Protein AF-A0A3M1D336-F1 (afdb_monomer_lite)

pLDDT: mean 94.4, std 10.47, range [47.31, 98.69]

Sequence (108 aa):
MVVGGGLNEASGDTAVVAGGSSGDAIGRWSTVSGGQLGRAEGEGSTVTGGQDNVASNAASAVHGGRRNTASGAAAVVVGGADNVASGDHSAVLGGDEVVAGADGETAP

Foldseek 3Di:
DECEEECEAQCAAVEYEDYEYNEYNQAHCEYEPYEECHYQQEHVEYEDYEENEYERYACEYEPYEYCEYEQAHVEYEPYEYNEYENAHVHYHPYDHNWYHHVPGDRDD

Structure (mmCIF, N/CA/C/O backbone):
data_AF-A0A3M1D336-F1
#
_entry.id   AF-A0A3M1D336-F1
#
loop_
_atom_site.group_PDB
_atom_site.id
_atom_site.type_symbol
_atom_site.label_atom_id
_atom_site.label_alt_id
_atom_site.label_comp_id
_atom_site.label_asym_id
_atom_site.label_entity_id
_atom_site.label_seq_id
_atom_site.pdbx_PDB_ins_code
_atom_site.Cartn_x
_atom_site.Cartn_y
_atom_site.Cartn_z
_atom_site.occupancy
_atom_site.B_iso_or_equiv
_atom_site.auth_seq_id
_atom_site.auth_comp_id
_atom_site.auth_asym_id
_atom_site.auth_atom_id
_atom_site.pdbx_PDB_model_num
ATOM 1 N N . MET A 1 1 ? 12.441 -0.785 -8.680 1.00 96.31 1 MET A N 1
ATOM 2 C CA . MET A 1 1 ? 12.195 -0.725 -10.141 1.00 96.31 1 MET A CA 1
ATOM 3 C C . MET A 1 1 ? 11.018 0.193 -10.414 1.00 96.31 1 MET A C 1
ATOM 5 O O . MET A 1 1 ? 9.985 0.022 -9.786 1.00 96.31 1 MET A O 1
ATOM 9 N N . VAL A 1 2 ? 11.149 1.120 -11.360 1.00 97.00 2 VAL A N 1
ATOM 10 C CA . VAL A 1 2 ? 10.028 1.933 -11.856 1.00 97.00 2 VAL A CA 1
ATOM 11 C C . VAL A 1 2 ? 9.750 1.524 -13.301 1.00 97.00 2 VAL A C 1
ATOM 13 O O . VAL A 1 2 ? 10.669 1.545 -14.116 1.00 97.00 2 VAL A O 1
ATOM 16 N N . VAL A 1 3 ? 8.517 1.122 -13.615 1.00 97.00 3 VAL A N 1
ATOM 17 C CA . VAL A 1 3 ? 8.140 0.643 -14.961 1.00 97.00 3 VAL A CA 1
ATOM 18 C C . VAL A 1 3 ? 7.789 1.805 -15.899 1.00 97.00 3 VAL A C 1
ATOM 20 O O . VAL A 1 3 ? 8.092 1.748 -17.088 1.00 97.00 3 VAL A O 1
ATOM 23 N N . GLY A 1 4 ? 7.190 2.882 -15.383 1.00 93.94 4 GLY A N 1
ATOM 24 C CA . GLY A 1 4 ? 6.838 4.068 -16.166 1.00 93.94 4 GLY A CA 1
ATOM 25 C C . GLY A 1 4 ? 6.236 5.187 -15.315 1.00 93.94 4 GLY A C 1
ATOM 26 O O . GLY A 1 4 ? 6.203 5.088 -14.089 1.00 93.94 4 GLY A O 1
ATOM 27 N N . GLY A 1 5 ? 5.746 6.246 -15.966 1.00 96.06 5 GLY A N 1
ATOM 28 C CA . GLY A 1 5 ? 5.125 7.396 -15.298 1.00 96.06 5 GLY A CA 1
ATOM 29 C C . GLY A 1 5 ? 6.086 8.555 -15.017 1.00 96.06 5 GLY A C 1
ATOM 30 O O . GLY A 1 5 ? 7.131 8.670 -15.656 1.00 96.06 5 GLY A O 1
ATOM 31 N N . GLY A 1 6 ? 5.706 9.443 -14.095 1.00 95.56 6 GLY A N 1
ATOM 32 C CA . GLY A 1 6 ? 6.468 10.650 -13.763 1.00 95.56 6 GLY A CA 1
ATOM 33 C C . GLY A 1 6 ? 6.746 10.771 -12.269 1.00 95.56 6 GLY A C 1
ATOM 34 O O . GLY A 1 6 ? 5.857 10.543 -11.461 1.00 95.56 6 GLY A O 1
ATOM 35 N N . LEU A 1 7 ? 7.967 11.175 -11.904 1.00 96.56 7 LEU A N 1
ATOM 36 C CA . LEU A 1 7 ? 8.357 11.462 -10.513 1.00 96.56 7 LEU A CA 1
ATOM 37 C C . LEU A 1 7 ? 8.193 10.281 -9.537 1.00 96.56 7 LEU A C 1
ATOM 39 O O . LEU A 1 7 ? 7.960 10.506 -8.362 1.00 96.56 7 LEU A O 1
ATOM 43 N N . ASN A 1 8 ? 8.295 9.041 -10.010 1.00 97.50 8 ASN A N 1
ATOM 44 C CA . ASN A 1 8 ? 8.171 7.855 -9.163 1.00 97.50 8 ASN A CA 1
ATOM 45 C C . ASN A 1 8 ? 9.524 7.462 -8.551 1.00 97.50 8 ASN A C 1
ATOM 47 O O . ASN A 1 8 ? 10.545 7.502 -9.246 1.00 97.50 8 ASN A O 1
ATOM 51 N N . GLU A 1 9 ? 9.517 6.999 -7.304 1.00 97.88 9 GLU A N 1
ATOM 52 C CA . GLU A 1 9 ? 10.693 6.498 -6.595 1.00 97.88 9 GLU A CA 1
ATOM 53 C C . GLU A 1 9 ? 10.476 5.051 -6.132 1.00 97.88 9 GLU A C 1
ATOM 55 O O . GLU A 1 9 ? 9.471 4.705 -5.525 1.00 97.88 9 GLU A O 1
ATOM 60 N N . ALA A 1 10 ? 11.437 4.173 -6.413 1.00 97.69 10 ALA A N 1
ATOM 61 C CA . ALA A 1 10 ? 11.444 2.803 -5.906 1.00 97.69 10 ALA A CA 1
ATOM 62 C C . ALA A 1 10 ? 12.794 2.540 -5.235 1.00 97.69 10 ALA A C 1
ATOM 64 O O . ALA A 1 10 ? 13.727 2.081 -5.903 1.00 97.69 10 ALA A O 1
ATOM 65 N N . SER A 1 11 ? 12.904 2.890 -3.954 1.00 97.25 11 SER A N 1
ATOM 66 C CA . SER A 1 11 ? 14.153 2.871 -3.183 1.00 97.25 11 SER A CA 1
ATOM 67 C C . SER A 1 11 ? 14.316 1.631 -2.302 1.00 97.25 11 SER A C 1
ATOM 69 O O . SER A 1 11 ? 15.444 1.278 -1.954 1.00 97.25 11 SER A O 1
ATOM 71 N N . GLY A 1 12 ? 13.224 0.929 -1.989 1.00 96.44 12 GLY A N 1
ATOM 72 C CA . GLY A 1 12 ? 13.277 -0.324 -1.243 1.00 96.44 12 GLY A CA 1
ATOM 73 C C . GLY A 1 12 ? 13.924 -1.466 -2.027 1.00 96.44 12 GLY A C 1
ATOM 74 O O . GLY A 1 12 ? 13.836 -1.542 -3.256 1.00 96.44 12 GLY A O 1
ATOM 75 N N . ASP A 1 13 ? 14.550 -2.404 -1.312 1.00 97.44 13 ASP A N 1
ATOM 76 C CA . ASP A 1 13 ? 15.105 -3.607 -1.935 1.00 97.44 13 ASP A CA 1
ATOM 77 C C . ASP A 1 13 ? 13.987 -4.402 -2.622 1.00 97.44 13 ASP A C 1
ATOM 79 O O . ASP A 1 13 ? 12.970 -4.731 -2.007 1.00 97.44 13 ASP A O 1
ATOM 83 N N . THR A 1 14 ? 14.161 -4.668 -3.919 1.00 97.44 14 THR A N 1
ATOM 84 C CA . THR A 1 14 ? 13.163 -5.267 -4.829 1.00 97.44 14 THR A CA 1
ATOM 85 C C . THR A 1 14 ? 11.799 -4.555 -4.892 1.00 97.44 14 THR A C 1
ATOM 87 O O . THR A 1 14 ? 10.831 -5.130 -5.384 1.00 97.44 14 THR A O 1
ATOM 90 N N . ALA A 1 15 ? 11.713 -3.295 -4.453 1.00 97.81 15 ALA A N 1
ATOM 91 C CA . ALA A 1 15 ? 10.486 -2.508 -4.530 1.00 97.81 15 ALA A CA 1
ATOM 92 C C . ALA A 1 15 ? 10.079 -2.219 -5.984 1.00 97.81 15 ALA A C 1
ATOM 94 O O . ALA A 1 15 ? 10.936 -2.085 -6.871 1.00 97.81 15 ALA A O 1
ATOM 95 N N . VAL A 1 16 ? 8.778 -2.080 -6.246 1.00 98.31 16 VAL A N 1
ATOM 96 C CA . VAL A 1 16 ? 8.242 -1.829 -7.593 1.00 98.31 16 VAL A CA 1
ATOM 97 C C . VAL A 1 16 ? 7.259 -0.665 -7.589 1.00 98.31 16 VAL A C 1
ATOM 99 O O . VAL A 1 16 ? 6.286 -0.673 -6.846 1.00 98.31 16 VAL A O 1
ATOM 102 N N . VAL A 1 17 ? 7.462 0.290 -8.497 1.00 98.12 17 VAL A N 1
ATOM 103 C CA . VAL A 1 17 ? 6.421 1.235 -8.916 1.00 98.12 17 VAL A CA 1
ATOM 104 C C . VAL A 1 17 ? 6.044 0.925 -10.362 1.00 98.12 17 VAL A C 1
ATOM 106 O O . VAL A 1 17 ? 6.864 1.083 -11.269 1.00 98.12 17 VAL A O 1
ATOM 109 N N . ALA A 1 18 ? 4.824 0.450 -10.603 1.00 97.38 18 ALA A N 1
ATOM 110 C CA . ALA A 1 18 ? 4.409 0.028 -11.943 1.00 97.38 18 ALA A CA 1
ATOM 111 C C . ALA A 1 18 ? 3.988 1.199 -12.855 1.00 97.38 18 ALA A C 1
ATOM 113 O O . ALA A 1 18 ? 4.002 1.065 -14.077 1.00 97.38 18 ALA A O 1
ATOM 114 N N . GLY A 1 19 ? 3.657 2.368 -12.304 1.00 94.81 19 GLY A N 1
ATOM 115 C CA . GLY A 1 19 ? 3.264 3.531 -13.097 1.00 94.81 19 GLY A CA 1
ATOM 116 C C . GLY A 1 19 ? 2.703 4.669 -12.252 1.00 94.81 19 GLY A C 1
ATOM 117 O O . GLY A 1 19 ? 2.840 4.672 -11.035 1.00 94.81 19 GLY A O 1
ATOM 118 N N . GLY A 1 20 ? 2.033 5.623 -12.903 1.00 95.88 20 GLY A N 1
ATOM 119 C CA . GLY A 1 20 ? 1.392 6.757 -12.230 1.00 95.88 20 GLY A CA 1
ATOM 120 C C . GLY A 1 20 ? 2.292 7.986 -12.091 1.00 95.88 20 GLY A C 1
ATOM 121 O O . GL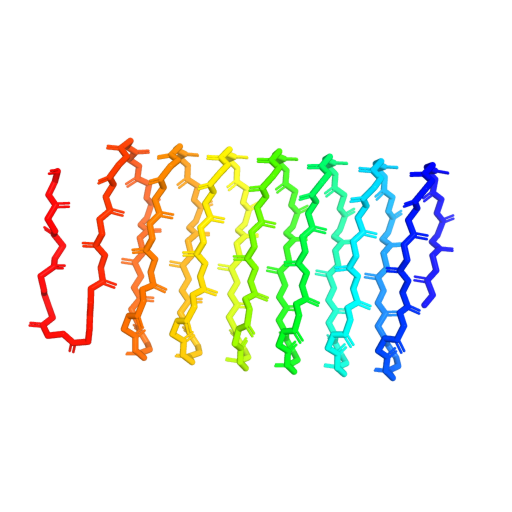Y A 1 20 ? 3.246 8.157 -12.856 1.00 95.88 20 GLY A O 1
ATOM 122 N N . SER A 1 21 ? 1.952 8.860 -11.145 1.00 97.31 21 SER A N 1
ATOM 123 C CA . SER A 1 21 ? 2.704 10.083 -10.856 1.00 97.31 21 SER A CA 1
ATOM 124 C C . SER A 1 21 ? 3.037 10.190 -9.373 1.00 97.31 21 SER A C 1
ATOM 126 O O . SER A 1 21 ? 2.131 10.168 -8.542 1.00 97.31 21 SER A O 1
ATOM 128 N N . SER A 1 22 ? 4.306 10.419 -9.046 1.00 97.06 22 SER A N 1
ATOM 129 C CA . SER A 1 22 ? 4.756 10.637 -7.664 1.00 97.06 22 SER A CA 1
ATOM 130 C C . SER A 1 22 ? 4.441 9.469 -6.722 1.00 97.06 22 SER A C 1
ATOM 132 O O . SER A 1 22 ? 3.953 9.686 -5.622 1.00 97.06 22 SER A O 1
ATOM 134 N N . GLY A 1 23 ? 4.621 8.231 -7.182 1.00 97.25 23 GLY A N 1
ATOM 135 C CA . GLY A 1 23 ? 4.508 7.033 -6.352 1.00 97.25 23 GLY A CA 1
ATOM 136 C C . GLY A 1 23 ? 5.848 6.632 -5.737 1.00 97.25 23 GLY A C 1
ATOM 137 O O . GLY A 1 23 ? 6.826 6.502 -6.475 1.00 97.25 23 GLY A O 1
ATOM 138 N N . ASP A 1 24 ? 5.860 6.362 -4.431 1.00 97.94 24 ASP A N 1
ATOM 139 C CA . ASP A 1 24 ? 7.058 6.018 -3.663 1.00 97.94 24 ASP A CA 1
ATOM 140 C C . ASP A 1 24 ? 6.937 4.606 -3.068 1.00 97.94 24 ASP A C 1
ATOM 142 O O . ASP A 1 24 ? 6.140 4.353 -2.165 1.00 97.94 24 ASP A O 1
ATOM 146 N N . ALA A 1 25 ? 7.739 3.668 -3.565 1.00 98.06 25 ALA A N 1
ATOM 147 C CA . ALA A 1 25 ? 7.888 2.323 -3.011 1.00 98.06 25 ALA A CA 1
ATOM 148 C C . ALA A 1 25 ? 9.220 2.238 -2.242 1.00 98.06 25 ALA A C 1
ATOM 150 O O . ALA A 1 25 ? 10.288 2.021 -2.826 1.00 98.06 25 ALA A O 1
ATOM 151 N N . ILE A 1 26 ? 9.161 2.468 -0.930 1.00 97.81 26 ILE A N 1
ATOM 152 C CA . ILE A 1 26 ? 10.330 2.681 -0.058 1.00 97.81 26 ILE A CA 1
ATOM 153 C C . ILE A 1 26 ? 10.655 1.426 0.764 1.00 97.81 26 ILE A C 1
ATOM 155 O O . ILE A 1 26 ? 11.823 1.121 1.005 1.00 97.81 26 ILE A O 1
ATOM 159 N N . GLY A 1 27 ? 9.643 0.659 1.173 1.00 97.44 27 GLY A N 1
ATOM 160 C CA . GLY A 1 27 ? 9.852 -0.567 1.945 1.00 97.44 27 GLY A CA 1
ATOM 161 C C . GLY A 1 27 ? 10.476 -1.695 1.116 1.00 97.44 27 GLY A C 1
ATOM 162 O O . GLY A 1 27 ? 10.291 -1.767 -0.103 1.00 97.44 27 GLY A O 1
ATOM 163 N N . ARG A 1 28 ? 11.188 -2.632 1.755 1.00 98.12 28 ARG A N 1
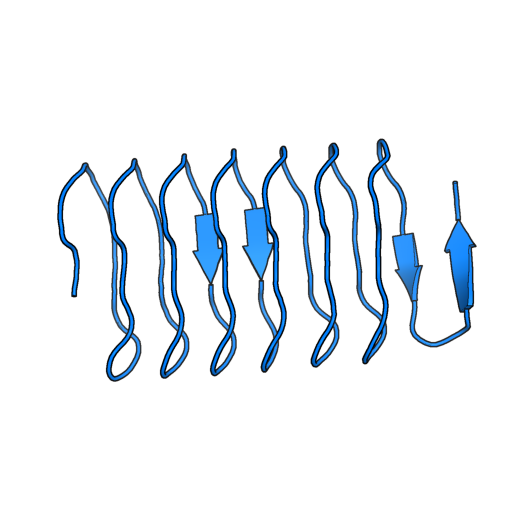ATOM 164 C CA . ARG A 1 28 ? 11.618 -3.875 1.084 1.00 98.12 28 ARG A CA 1
ATOM 165 C C . ARG A 1 28 ? 10.387 -4.633 0.577 1.00 98.12 28 ARG A C 1
ATOM 167 O O . ARG A 1 28 ? 9.404 -4.724 1.302 1.00 98.12 28 ARG A O 1
ATOM 174 N N . TRP A 1 29 ? 10.431 -5.165 -0.644 1.00 98.06 29 TRP A N 1
ATOM 175 C CA . TRP A 1 29 ? 9.298 -5.845 -1.301 1.00 98.06 29 TRP A CA 1
ATOM 176 C C . TRP A 1 29 ? 8.032 -4.983 -1.447 1.00 98.06 29 TRP A C 1
ATOM 178 O O . TRP A 1 29 ? 6.955 -5.518 -1.707 1.00 98.06 29 TRP A O 1
ATOM 188 N N . SER A 1 30 ? 8.130 -3.662 -1.269 1.00 98.25 30 SER A N 1
ATOM 189 C CA . SER A 1 30 ? 6.969 -2.779 -1.377 1.00 98.25 30 SER A CA 1
ATOM 190 C C . SER A 1 30 ? 6.528 -2.601 -2.828 1.00 98.25 30 SER A C 1
ATOM 192 O O . SER A 1 30 ? 7.332 -2.678 -3.764 1.00 98.25 30 SER A O 1
ATOM 194 N N . THR A 1 31 ? 5.234 -2.363 -3.027 1.00 98.50 31 THR A N 1
ATOM 195 C CA . THR A 1 31 ? 4.663 -2.176 -4.364 1.00 98.50 31 THR A CA 1
ATOM 196 C C . THR A 1 31 ? 3.730 -0.975 -4.412 1.00 98.50 31 THR A C 1
ATOM 198 O O . THR A 1 31 ? 2.765 -0.902 -3.656 1.00 98.50 31 THR A O 1
ATOM 201 N N . VAL A 1 32 ? 3.954 -0.077 -5.370 1.00 98.31 32 VAL A N 1
ATOM 202 C CA . VAL A 1 32 ? 2.976 0.929 -5.797 1.00 98.31 32 VAL A CA 1
ATOM 203 C C . VAL A 1 32 ? 2.548 0.604 -7.226 1.00 98.31 32 VAL A C 1
ATOM 205 O O . VAL A 1 32 ? 3.324 0.739 -8.170 1.00 98.31 32 VAL A O 1
ATOM 208 N N . SER A 1 33 ? 1.315 0.143 -7.424 1.00 97.06 33 SER A N 1
ATOM 209 C CA . SER A 1 33 ? 0.878 -0.285 -8.765 1.00 97.06 33 SER A CA 1
ATOM 210 C C . SER A 1 33 ? 0.516 0.895 -9.682 1.00 97.06 33 SER A C 1
ATOM 212 O O . SER A 1 33 ? 0.602 0.778 -10.903 1.00 97.06 33 SER A O 1
ATOM 214 N N . GLY A 1 34 ? 0.152 2.052 -9.126 1.00 92.94 34 GLY A N 1
ATOM 215 C CA . GLY A 1 34 ? -0.171 3.246 -9.903 1.00 92.94 34 GLY A CA 1
ATOM 216 C C . GLY A 1 34 ? -0.865 4.328 -9.081 1.00 92.94 34 GLY A C 1
ATOM 217 O O . GLY A 1 34 ? -0.817 4.317 -7.855 1.00 92.94 34 GLY A O 1
ATOM 218 N N . GLY A 1 35 ? -1.543 5.251 -9.767 1.00 94.69 35 GLY A N 1
ATOM 219 C CA . GLY A 1 35 ? -2.234 6.381 -9.140 1.00 94.69 35 GLY A CA 1
ATOM 220 C C . GLY A 1 35 ? -1.369 7.638 -9.034 1.00 94.69 35 GLY A C 1
ATOM 221 O O . GLY A 1 35 ? -0.427 7.824 -9.808 1.00 94.69 35 GLY A O 1
ATOM 222 N N . GLN A 1 36 ? -1.731 8.521 -8.108 1.00 97.62 36 GLN A N 1
ATOM 223 C CA . GLN A 1 36 ? -1.015 9.759 -7.821 1.00 97.62 36 GLN A CA 1
ATOM 224 C C . GLN A 1 36 ? -0.651 9.811 -6.335 1.00 97.62 36 GLN A C 1
ATOM 226 O O . GLN A 1 36 ? -1.532 9.632 -5.500 1.00 97.62 36 GLN A O 1
ATOM 231 N N . LEU A 1 37 ? 0.602 10.121 -5.991 1.00 96.75 37 LEU A N 1
ATOM 232 C CA . LEU A 1 37 ? 1.029 10.316 -4.592 1.00 96.75 37 LEU A CA 1
ATOM 233 C C . LEU A 1 37 ? 0.818 9.073 -3.698 1.00 96.75 37 LEU A C 1
ATOM 235 O O . LEU A 1 37 ? 0.443 9.191 -2.539 1.00 96.75 37 LEU A O 1
ATOM 239 N N . GLY A 1 38 ? 0.999 7.863 -4.234 1.00 97.62 38 GLY A N 1
ATOM 240 C CA . GLY A 1 38 ? 0.898 6.625 -3.449 1.00 97.62 38 GLY A CA 1
ATOM 241 C C . GLY A 1 38 ? 2.221 6.275 -2.767 1.00 97.62 38 GLY A C 1
ATOM 242 O O . GLY A 1 38 ? 3.232 6.198 -3.455 1.00 97.62 38 GLY A O 1
ATOM 243 N N . ARG A 1 39 ? 2.224 6.017 -1.455 1.00 98.50 39 ARG A N 1
ATOM 244 C CA . ARG A 1 39 ? 3.428 5.657 -0.685 1.00 98.50 39 ARG A CA 1
ATOM 245 C C . ARG A 1 39 ? 3.304 4.280 -0.038 1.00 98.50 39 ARG A C 1
ATOM 247 O O . ARG A 1 39 ? 2.430 4.064 0.797 1.00 98.50 39 ARG A O 1
ATOM 254 N N . ALA A 1 40 ? 4.191 3.361 -0.401 1.00 98.50 40 ALA A N 1
ATOM 255 C CA . ALA A 1 40 ? 4.344 2.047 0.216 1.00 98.50 40 ALA A CA 1
ATOM 256 C C . ALA A 1 40 ? 5.675 2.013 0.991 1.00 98.50 40 ALA A C 1
ATOM 258 O O . ALA A 1 40 ? 6.745 1.777 0.423 1.00 98.50 40 ALA A O 1
ATOM 259 N N . GLU A 1 41 ? 5.626 2.322 2.287 1.00 98.44 41 GLU A N 1
ATOM 260 C CA . GLU A 1 41 ? 6.815 2.584 3.116 1.00 98.44 41 GLU A CA 1
ATOM 261 C C . GLU A 1 41 ? 7.234 1.367 3.954 1.00 98.44 41 GLU A C 1
ATOM 263 O O . GLU A 1 41 ? 8.420 1.177 4.227 1.00 98.44 41 GLU A O 1
ATOM 268 N N . GLY A 1 42 ? 6.282 0.506 4.324 1.00 97.88 42 GLY A N 1
ATOM 269 C CA . GLY A 1 42 ? 6.542 -0.692 5.123 1.00 97.88 42 GLY A CA 1
ATOM 270 C C . GLY A 1 42 ? 7.087 -1.879 4.318 1.00 97.88 42 GLY A C 1
ATOM 271 O O . GLY A 1 42 ? 6.884 -1.981 3.106 1.00 97.88 42 GLY A O 1
ATOM 272 N N . GLU A 1 43 ? 7.749 -2.824 4.990 1.00 98.44 43 GLU A N 1
ATOM 273 C CA . GLU A 1 43 ? 8.203 -4.081 4.370 1.00 98.44 43 GLU A CA 1
ATOM 274 C C . GLU A 1 43 ? 7.007 -4.907 3.867 1.00 98.44 43 GLU A C 1
ATOM 276 O O . GLU A 1 43 ? 6.073 -5.183 4.617 1.00 98.44 43 GLU A O 1
ATOM 281 N N . GLY A 1 44 ? 7.004 -5.268 2.583 1.00 98.25 44 GLY A N 1
ATOM 282 C CA . GLY A 1 44 ? 5.893 -5.953 1.917 1.00 98.25 44 GLY A CA 1
ATOM 283 C C . GLY A 1 44 ? 4.612 -5.119 1.795 1.00 98.25 44 GLY A C 1
ATOM 284 O O . GLY A 1 44 ? 3.557 -5.677 1.500 1.00 98.25 44 GLY A O 1
ATOM 285 N N . SER A 1 45 ? 4.671 -3.807 2.047 1.00 98.56 45 SER A N 1
ATOM 286 C CA . SER A 1 45 ? 3.498 -2.936 1.944 1.00 98.56 45 SER A CA 1
ATOM 287 C C . SER A 1 45 ? 3.063 -2.724 0.493 1.00 98.56 45 SER A C 1
ATOM 289 O O . SER A 1 45 ? 3.871 -2.786 -0.438 1.00 98.56 45 SER A O 1
ATOM 291 N N . THR A 1 46 ? 1.770 -2.479 0.278 1.00 98.69 46 THR A N 1
ATOM 292 C CA . THR A 1 46 ? 1.216 -2.315 -1.073 1.00 98.69 46 THR A CA 1
ATOM 293 C C . THR A 1 46 ? 0.254 -1.139 -1.166 1.00 98.69 46 THR A C 1
ATOM 295 O O . THR A 1 46 ? -0.720 -1.060 -0.423 1.00 98.69 46 THR A O 1
ATOM 298 N N . VAL A 1 47 ? 0.457 -0.271 -2.155 1.00 98.56 47 VAL A N 1
ATOM 299 C CA . VAL A 1 47 ? -0.537 0.708 -2.605 1.00 98.56 47 VAL A CA 1
ATOM 300 C C . VAL A 1 47 ? -0.923 0.384 -4.043 1.00 98.56 47 VAL A C 1
ATOM 302 O O . VAL A 1 47 ? -0.118 0.486 -4.966 1.00 98.56 47 VAL A O 1
ATOM 305 N N . THR A 1 48 ? -2.164 -0.033 -4.272 1.00 97.38 48 THR A N 1
ATOM 306 C CA . THR A 1 48 ? -2.579 -0.477 -5.617 1.00 97.38 48 THR A CA 1
ATOM 307 C C . THR A 1 48 ? -2.942 0.702 -6.529 1.00 97.38 48 THR A C 1
ATOM 309 O O . THR A 1 48 ? -2.768 0.633 -7.743 1.00 97.38 48 THR A O 1
ATOM 312 N N . GLY A 1 49 ? -3.409 1.820 -5.975 1.00 93.50 49 GLY A N 1
ATOM 313 C CA . GLY A 1 49 ? -3.793 2.979 -6.774 1.00 93.50 49 GLY A CA 1
ATOM 314 C C . GLY A 1 49 ? -4.463 4.077 -5.964 1.00 93.50 49 GLY A C 1
ATOM 315 O O . GLY A 1 49 ? -4.408 4.082 -4.737 1.00 93.50 49 GLY A O 1
ATOM 316 N N . GLY A 1 50 ? -5.138 4.990 -6.665 1.00 97.19 50 GLY A N 1
ATOM 317 C CA . GLY A 1 50 ? -5.849 6.117 -6.061 1.00 97.19 50 GLY A CA 1
ATOM 318 C C . GLY A 1 50 ? -4.997 7.381 -5.944 1.00 97.19 50 GLY A C 1
ATOM 319 O O . GLY A 1 50 ? -4.051 7.563 -6.712 1.00 97.19 50 GLY A O 1
ATOM 320 N N . GLN A 1 51 ? -5.372 8.269 -5.024 1.00 98.31 51 GLN A N 1
ATOM 321 C CA . GLN A 1 51 ? -4.703 9.549 -4.801 1.00 98.31 51 GLN A CA 1
ATOM 322 C C . GLN A 1 51 ? -4.283 9.703 -3.335 1.00 98.31 51 GLN A C 1
ATOM 324 O O . GLN A 1 51 ? -5.136 9.664 -2.455 1.00 98.31 51 GLN A O 1
ATOM 329 N N . ASP A 1 52 ? -3.004 9.980 -3.089 1.00 98.25 52 ASP A N 1
ATOM 330 C CA . ASP A 1 52 ? -2.472 10.321 -1.759 1.00 98.25 52 ASP A CA 1
ATOM 331 C C . ASP A 1 52 ? -2.710 9.218 -0.711 1.00 98.25 52 ASP A C 1
ATOM 333 O O . ASP A 1 52 ? -3.190 9.471 0.384 1.00 98.25 52 ASP A O 1
ATOM 337 N N . ASN A 1 53 ? -2.446 7.962 -1.076 1.00 98.56 53 ASN A N 1
ATOM 338 C CA . ASN A 1 53 ? -2.648 6.803 -0.201 1.00 98.56 53 ASN A CA 1
ATOM 339 C C . ASN A 1 53 ? -1.325 6.349 0.418 1.00 98.56 53 ASN A C 1
ATOM 341 O O . ASN A 1 53 ? -0.307 6.325 -0.273 1.00 98.56 53 ASN A O 1
ATOM 345 N N . VAL A 1 54 ? -1.342 5.929 1.683 1.00 98.69 54 VAL A N 1
ATOM 346 C CA . VAL A 1 54 ? -0.135 5.539 2.426 1.00 98.69 54 VAL A CA 1
ATOM 347 C C . VAL A 1 54 ? -0.310 4.169 3.078 1.00 98.69 54 VAL A C 1
ATOM 349 O O . VAL A 1 54 ? -1.229 3.958 3.862 1.00 98.69 54 VAL A O 1
ATOM 352 N N . ALA A 1 55 ? 0.599 3.244 2.790 1.00 98.62 55 ALA A N 1
ATOM 353 C CA . ALA A 1 55 ? 0.759 1.974 3.494 1.00 98.62 55 ALA A CA 1
ATOM 354 C C . ALA A 1 55 ? 2.121 1.994 4.209 1.00 98.62 55 ALA A C 1
ATOM 356 O O . ALA A 1 55 ? 3.157 1.745 3.588 1.00 98.62 55 ALA A O 1
ATOM 357 N N .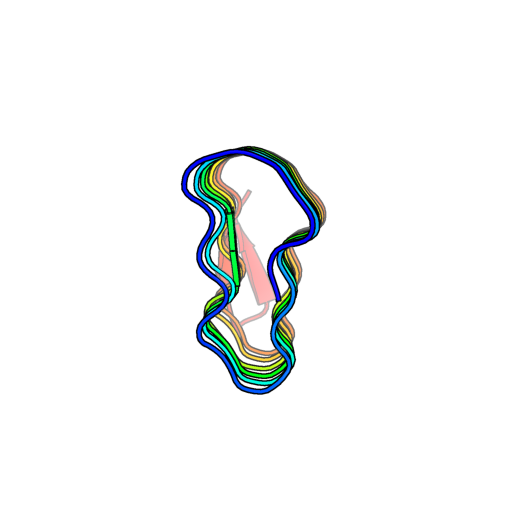 SER A 1 56 ? 2.144 2.381 5.488 1.00 98.25 56 SER A N 1
ATOM 358 C CA . SER A 1 56 ? 3.391 2.766 6.172 1.00 98.25 56 SER A CA 1
ATOM 3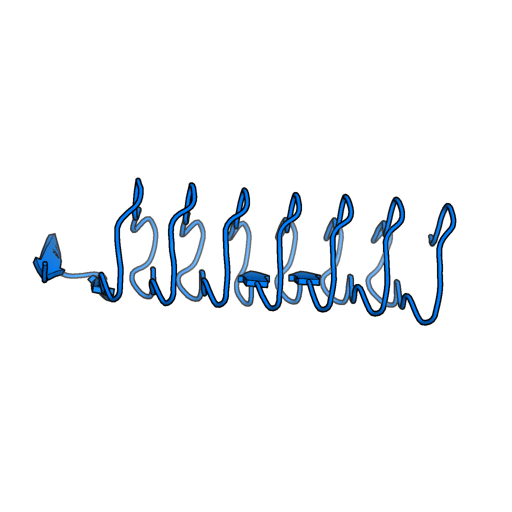59 C C . SER A 1 56 ? 4.042 1.664 7.009 1.00 98.25 56 SER A C 1
ATOM 361 O O . SER A 1 56 ? 5.212 1.779 7.364 1.00 98.25 56 SER A O 1
ATOM 363 N N . ASN A 1 57 ? 3.325 0.578 7.308 1.00 98.12 57 ASN A N 1
ATOM 364 C CA . ASN A 1 57 ? 3.812 -0.484 8.196 1.00 98.12 57 ASN A CA 1
ATOM 365 C C . ASN A 1 57 ? 3.950 -1.838 7.476 1.00 98.12 57 ASN A C 1
ATOM 367 O O . ASN A 1 57 ? 3.507 -2.005 6.334 1.00 98.12 57 ASN A O 1
ATOM 371 N N . ALA A 1 58 ? 4.601 -2.806 8.118 1.00 98.38 58 ALA A N 1
ATOM 372 C CA . ALA A 1 58 ? 4.874 -4.117 7.543 1.00 98.38 58 ALA A CA 1
ATOM 373 C C . ALA A 1 58 ? 3.579 -4.827 7.116 1.00 98.38 58 ALA A C 1
ATOM 375 O O . ALA A 1 58 ? 2.601 -4.859 7.864 1.00 98.38 58 ALA A O 1
ATOM 376 N N . ALA A 1 59 ? 3.581 -5.383 5.904 1.00 98.31 59 ALA A N 1
ATOM 377 C CA . ALA A 1 59 ? 2.452 -6.062 5.264 1.00 98.31 59 ALA A CA 1
ATOM 378 C C . ALA A 1 59 ? 1.144 -5.241 5.180 1.00 98.31 59 ALA A C 1
ATOM 380 O O . ALA A 1 59 ? 0.083 -5.808 4.926 1.00 98.31 59 ALA A O 1
ATOM 381 N N . SER A 1 60 ? 1.195 -3.921 5.391 1.00 98.56 60 SER A N 1
ATOM 382 C CA . SER A 1 60 ? 0.021 -3.051 5.272 1.00 98.56 60 SER A CA 1
ATOM 383 C C . SER A 1 60 ? -0.371 -2.829 3.808 1.00 98.56 60 SER A C 1
ATOM 385 O O . SER A 1 60 ? 0.475 -2.868 2.908 1.00 98.56 60 SER A O 1
ATOM 387 N N . ALA A 1 61 ? -1.655 -2.588 3.543 1.00 98.62 61 ALA A N 1
ATOM 388 C CA . ALA A 1 61 ? -2.139 -2.405 2.180 1.00 98.62 61 ALA A CA 1
ATOM 389 C C . ALA A 1 61 ? -3.225 -1.336 2.050 1.00 98.62 61 ALA A C 1
ATOM 391 O O . ALA A 1 61 ? -4.181 -1.295 2.823 1.00 98.62 61 ALA A O 1
ATOM 392 N N . VAL A 1 62 ? -3.134 -0.537 0.987 1.00 98.62 62 VAL A N 1
ATOM 393 C CA . VAL A 1 62 ? -4.214 0.336 0.519 1.00 98.62 62 VAL A CA 1
ATOM 394 C C . VAL A 1 62 ? -4.552 -0.011 -0.930 1.00 98.62 62 VAL A C 1
ATOM 396 O O . VAL A 1 62 ? -3.729 0.133 -1.836 1.00 98.62 62 VAL A O 1
ATOM 399 N N . HIS A 1 63 ? -5.773 -0.478 -1.180 1.00 97.62 63 HIS A N 1
ATOM 400 C CA . HIS A 1 63 ? -6.175 -0.923 -2.520 1.00 97.62 63 HIS A CA 1
ATOM 401 C C . HIS A 1 63 ? -6.615 0.235 -3.431 1.00 97.62 63 HIS A C 1
ATOM 403 O O . HIS A 1 63 ? -6.571 0.111 -4.654 1.00 97.62 63 HIS A O 1
ATOM 409 N N . GLY A 1 64 ? -6.997 1.383 -2.871 1.00 96.38 64 GLY A N 1
ATOM 410 C CA . GLY A 1 64 ? -7.389 2.546 -3.660 1.00 96.38 64 GLY A CA 1
ATOM 411 C C . GLY A 1 64 ? -8.042 3.646 -2.837 1.00 96.38 64 GLY A C 1
ATOM 412 O O . GLY A 1 64 ? -7.913 3.695 -1.616 1.00 96.38 64 GLY A O 1
ATOM 413 N N . GLY A 1 65 ? -8.769 4.530 -3.522 1.00 98.06 65 GLY A N 1
ATOM 414 C CA . GLY A 1 65 ? -9.448 5.667 -2.903 1.00 98.06 65 GLY A CA 1
ATOM 415 C C . GLY A 1 65 ? -8.567 6.911 -2.797 1.00 98.06 65 GLY A C 1
ATOM 416 O O . GLY A 1 65 ? -7.616 7.060 -3.572 1.00 98.06 65 GLY A O 1
ATOM 417 N N . ARG A 1 66 ? -8.905 7.817 -1.878 1.00 98.44 66 ARG A N 1
ATOM 418 C CA . ARG A 1 66 ? -8.207 9.094 -1.697 1.00 98.44 66 ARG A CA 1
ATOM 419 C C . ARG A 1 66 ? -7.823 9.302 -0.234 1.00 98.44 66 ARG A C 1
ATOM 421 O O . ARG A 1 66 ? -8.709 9.253 0.604 1.00 98.44 66 ARG A O 1
ATOM 428 N N . ARG A 1 67 ? -6.568 9.641 0.067 1.00 98.31 67 ARG A N 1
ATOM 429 C CA . ARG A 1 67 ? -6.130 9.980 1.438 1.00 98.31 67 ARG A CA 1
ATOM 430 C C . ARG A 1 67 ? -6.349 8.875 2.473 1.00 98.31 67 ARG A C 1
ATOM 432 O O . ARG A 1 67 ? -6.575 9.149 3.643 1.00 98.31 67 ARG A O 1
ATOM 439 N N . ASN A 1 68 ? -6.251 7.617 2.056 1.00 98.50 68 ASN A N 1
ATOM 440 C CA . ASN A 1 68 ? -6.345 6.487 2.973 1.00 98.50 68 ASN A CA 1
ATOM 441 C C . ASN A 1 68 ? -4.968 6.128 3.546 1.00 98.50 68 ASN A C 1
ATOM 443 O O . ASN A 1 68 ? -3.973 6.112 2.818 1.00 98.50 68 ASN A O 1
ATOM 447 N N . THR A 1 69 ? -4.922 5.779 4.831 1.00 98.50 69 THR A N 1
ATOM 448 C CA . THR A 1 69 ? -3.696 5.379 5.533 1.00 98.50 69 THR A CA 1
ATOM 449 C C . THR A 1 69 ? -3.863 4.018 6.204 1.00 98.50 69 THR A C 1
ATOM 451 O O . THR A 1 69 ? -4.721 3.848 7.064 1.00 98.50 69 THR A O 1
ATOM 454 N N . ALA A 1 70 ? -3.012 3.053 5.862 1.00 98.38 70 ALA A N 1
ATOM 455 C CA . ALA A 1 70 ? -2.849 1.800 6.596 1.00 98.38 70 ALA A CA 1
ATOM 456 C C . ALA A 1 70 ? -1.518 1.846 7.366 1.00 98.38 70 ALA A C 1
ATOM 458 O O . ALA A 1 70 ? -0.446 1.739 6.767 1.00 98.38 70 ALA A O 1
ATOM 459 N N . SER A 1 71 ? -1.584 2.050 8.683 1.00 97.69 71 SER A N 1
ATOM 460 C CA . SER A 1 71 ? -0.415 2.248 9.555 1.00 97.69 71 SER A CA 1
ATOM 461 C C . SER A 1 71 ? -0.233 1.172 10.629 1.00 97.69 71 SER A C 1
ATOM 463 O O . SER A 1 71 ? 0.835 1.103 11.240 1.00 97.69 71 SER A O 1
ATOM 465 N N . GLY A 1 72 ? -1.216 0.294 10.837 1.00 97.00 72 GLY A N 1
ATOM 466 C CA . GLY A 1 72 ? -1.036 -0.926 11.629 1.00 97.00 72 GLY A CA 1
ATOM 467 C C . GLY A 1 72 ? -0.294 -2.022 10.854 1.00 97.00 72 GLY A C 1
ATOM 468 O O . GLY A 1 72 ? -0.343 -2.067 9.618 1.00 97.00 72 GLY A O 1
ATOM 469 N N . ALA A 1 73 ? 0.392 -2.926 11.553 1.00 97.00 73 ALA A N 1
ATOM 470 C CA . ALA A 1 73 ? 1.007 -4.086 10.910 1.00 97.00 73 ALA A CA 1
ATOM 471 C C . ALA A 1 73 ? -0.088 -4.990 10.321 1.00 97.00 73 ALA A C 1
ATOM 473 O O . ALA A 1 73 ? -1.084 -5.276 10.984 1.00 97.00 73 ALA A O 1
ATOM 474 N N . ALA A 1 74 ? 0.072 -5.416 9.067 1.00 97.12 74 ALA A N 1
ATOM 475 C CA . ALA A 1 74 ? -0.948 -6.149 8.309 1.00 97.12 74 ALA A CA 1
ATOM 476 C C . ALA A 1 74 ? -2.327 -5.448 8.233 1.00 97.12 74 ALA A C 1
ATOM 478 O O . ALA A 1 74 ? -3.342 -6.106 8.001 1.00 97.12 74 ALA A O 1
ATOM 479 N N . ALA A 1 75 ? -2.381 -4.125 8.430 1.00 97.81 75 ALA A N 1
ATOM 480 C CA . ALA A 1 75 ? -3.615 -3.357 8.314 1.00 97.81 75 ALA A CA 1
ATOM 481 C C . ALA A 1 75 ? -4.017 -3.150 6.848 1.00 97.81 75 ALA A C 1
ATOM 483 O O . ALA A 1 75 ? -3.160 -3.002 5.971 1.00 97.81 75 ALA A O 1
ATOM 484 N N . VAL A 1 76 ? -5.322 -3.093 6.574 1.00 98.12 76 VAL A N 1
ATOM 485 C CA . VAL A 1 76 ? -5.844 -2.955 5.207 1.00 98.12 76 VAL A CA 1
ATOM 486 C C . VAL A 1 76 ? -6.876 -1.838 5.109 1.00 98.12 76 VAL A C 1
ATOM 488 O O . VAL A 1 76 ? -7.858 -1.823 5.843 1.00 98.12 76 VAL A O 1
ATOM 491 N N . VAL A 1 77 ? -6.718 -0.957 4.122 1.00 98.31 77 VAL A N 1
ATOM 492 C CA . VAL A 1 77 ? -7.808 -0.103 3.635 1.00 98.31 77 VAL A CA 1
ATOM 493 C C . VAL A 1 77 ? -8.166 -0.518 2.211 1.00 98.31 77 VAL A C 1
ATOM 495 O O . VAL A 1 77 ? -7.337 -0.494 1.299 1.00 98.31 77 VAL A O 1
ATOM 498 N N . VAL A 1 78 ? -9.412 -0.930 1.998 1.00 97.75 78 VAL A N 1
ATOM 499 C CA . VAL A 1 78 ? -9.880 -1.384 0.678 1.00 97.75 78 VAL A CA 1
ATOM 500 C C . VAL A 1 78 ? -10.172 -0.193 -0.245 1.00 97.75 78 VAL A C 1
ATOM 502 O O . VAL A 1 78 ? -9.905 -0.248 -1.443 1.00 97.75 78 VAL A O 1
ATOM 505 N N . GLY A 1 79 ? -10.682 0.914 0.289 1.00 96.44 79 GLY A N 1
ATOM 506 C CA . GLY A 1 79 ? -10.994 2.104 -0.498 1.00 96.44 79 GLY A CA 1
ATOM 507 C C . GLY A 1 79 ? -11.689 3.175 0.331 1.00 96.44 79 GLY A C 1
ATOM 508 O O . GLY A 1 79 ? -11.613 3.152 1.552 1.00 96.44 79 GLY A O 1
ATOM 509 N N . GLY A 1 80 ? -12.382 4.099 -0.338 1.00 97.88 80 GLY A N 1
ATOM 510 C CA . GLY A 1 80 ? -13.035 5.244 0.306 1.00 97.88 80 GLY A CA 1
ATOM 511 C C . GLY A 1 80 ? -12.164 6.501 0.322 1.00 97.88 80 GLY A C 1
ATOM 512 O O . GLY A 1 80 ? -11.203 6.598 -0.452 1.00 97.88 80 GLY A O 1
ATOM 513 N N . ALA A 1 81 ? -12.519 7.462 1.167 1.00 98.19 81 ALA A N 1
ATOM 514 C CA . ALA A 1 81 ? -11.780 8.700 1.356 1.00 98.19 81 ALA A CA 1
ATOM 515 C C . ALA A 1 81 ? -11.376 8.890 2.824 1.00 98.19 81 ALA A C 1
ATOM 517 O O . ALA A 1 81 ? -12.148 8.581 3.720 1.00 98.19 81 ALA A O 1
ATOM 518 N N . ASP A 1 82 ? -10.164 9.391 3.054 1.00 97.94 82 ASP A N 1
ATOM 519 C CA . ASP A 1 82 ? -9.732 9.905 4.357 1.00 97.94 82 ASP A CA 1
ATOM 520 C C . ASP A 1 82 ? -9.821 8.867 5.512 1.00 97.94 82 ASP A C 1
ATOM 522 O O . ASP A 1 82 ? -9.960 9.225 6.677 1.00 97.94 82 ASP A O 1
ATOM 526 N N . ASN A 1 83 ? -9.710 7.565 5.204 1.00 97.56 83 ASN A N 1
ATOM 527 C CA . ASN A 1 83 ? -9.797 6.489 6.197 1.00 97.56 83 ASN A CA 1
ATOM 528 C C . ASN A 1 83 ? -8.432 6.116 6.794 1.00 97.56 83 ASN A C 1
ATOM 530 O O . ASN A 1 83 ? -7.403 6.174 6.115 1.00 97.56 83 ASN A O 1
ATOM 534 N N . VAL A 1 84 ? -8.424 5.622 8.035 1.00 97.69 84 VAL A N 1
ATOM 535 C CA . VAL A 1 84 ? -7.211 5.209 8.753 1.00 97.69 84 VAL A CA 1
ATOM 536 C C . VAL A 1 84 ? -7.379 3.830 9.395 1.00 97.69 84 VAL A C 1
ATOM 538 O O . VAL A 1 84 ? -8.164 3.658 10.320 1.00 97.69 84 VAL A O 1
ATOM 541 N N . ALA A 1 85 ? -6.587 2.850 8.962 1.00 97.31 85 ALA A N 1
ATOM 542 C CA . ALA A 1 85 ? -6.442 1.552 9.623 1.00 97.31 85 ALA A CA 1
ATOM 543 C C . ALA A 1 85 ? -5.131 1.537 10.432 1.00 97.31 85 ALA A C 1
ATOM 545 O O . ALA A 1 85 ? -4.053 1.279 9.887 1.00 97.31 85 ALA A O 1
ATOM 546 N N . SER A 1 86 ? -5.207 1.886 11.718 1.00 96.19 86 SER A N 1
ATOM 547 C CA . SER A 1 86 ? -4.048 2.072 12.606 1.00 96.19 86 SER A CA 1
ATOM 548 C C . SER A 1 86 ? -3.789 0.899 13.550 1.00 96.19 86 SER A C 1
ATOM 550 O O . SER A 1 86 ? -2.686 0.779 14.077 1.00 96.19 86 SER A O 1
ATOM 552 N N . GLY A 1 87 ? -4.773 0.021 13.756 1.00 95.12 87 GLY A N 1
ATOM 553 C CA . GLY A 1 87 ? -4.597 -1.198 14.541 1.00 95.12 87 GLY A CA 1
ATOM 554 C C . GLY A 1 87 ? -3.840 -2.288 13.794 1.00 95.12 87 GLY A C 1
ATOM 555 O O . GLY A 1 87 ? -4.033 -2.465 12.589 1.00 95.12 87 GLY A O 1
ATOM 556 N N . ASP A 1 88 ? -3.039 -3.078 14.502 1.00 94.62 88 ASP A N 1
ATOM 557 C CA . ASP A 1 88 ? -2.467 -4.295 13.925 1.00 94.62 88 ASP A CA 1
ATOM 558 C C . ASP A 1 88 ? -3.596 -5.246 13.505 1.00 94.62 88 ASP A C 1
ATOM 560 O O . ASP A 1 88 ? -4.507 -5.527 14.284 1.00 94.62 88 ASP A O 1
ATOM 564 N N . HIS A 1 89 ? -3.536 -5.746 12.271 1.00 94.88 89 HIS A N 1
ATOM 565 C CA . HIS A 1 89 ? -4.573 -6.569 11.637 1.00 94.88 89 HIS A CA 1
ATOM 566 C C . HIS A 1 89 ? -5.944 -5.878 11.494 1.00 94.88 89 HIS A C 1
ATOM 568 O O . HIS A 1 89 ? -6.954 -6.548 11.270 1.00 94.88 89 HIS A O 1
ATOM 574 N N . SER A 1 90 ? -6.003 -4.548 11.616 1.00 95.44 90 SER A N 1
ATOM 575 C CA . SER A 1 90 ? -7.238 -3.789 11.401 1.00 95.44 90 SER A CA 1
ATOM 576 C C . SER A 1 90 ? -7.612 -3.713 9.919 1.00 95.44 90 SER A C 1
ATOM 578 O O . SER A 1 90 ? -6.767 -3.821 9.026 1.00 95.44 90 SER A O 1
ATOM 580 N N . ALA A 1 91 ? -8.900 -3.513 9.645 1.00 95.62 91 ALA A N 1
ATOM 581 C CA . ALA A 1 91 ? -9.392 -3.368 8.285 1.00 95.62 91 ALA A CA 1
ATOM 582 C C . ALA A 1 91 ? -10.464 -2.280 8.188 1.00 95.62 91 ALA A C 1
ATOM 584 O O . ALA A 1 91 ? -11.418 -2.266 8.964 1.00 95.62 91 ALA A O 1
ATOM 585 N N . VAL A 1 92 ? -10.341 -1.424 7.174 1.00 96.31 92 VAL A N 1
ATOM 586 C CA . VAL A 1 92 ? -11.403 -0.523 6.719 1.00 96.31 92 VAL A CA 1
ATOM 587 C C . VAL A 1 92 ? -11.824 -0.947 5.316 1.00 96.31 92 VAL A C 1
ATOM 589 O O . VAL A 1 92 ? -11.033 -0.926 4.372 1.00 96.31 92 VAL A O 1
ATOM 592 N N . LEU A 1 93 ? -13.085 -1.347 5.165 1.00 95.56 93 LEU A N 1
ATOM 593 C CA . LEU A 1 93 ? -13.620 -1.820 3.881 1.00 95.56 93 LEU A CA 1
ATOM 594 C C . LEU A 1 93 ? -13.999 -0.671 2.930 1.00 95.56 93 LEU A C 1
ATOM 596 O O . LEU A 1 93 ? -14.152 -0.882 1.729 1.00 95.56 93 LEU A O 1
ATOM 600 N N . GLY A 1 94 ? -14.155 0.537 3.462 1.00 93.19 94 GLY A N 1
ATOM 601 C CA . GLY A 1 94 ? -14.572 1.737 2.749 1.00 93.19 94 GLY A CA 1
ATOM 602 C C . GLY A 1 94 ? -15.228 2.729 3.705 1.00 93.19 94 GLY A C 1
ATOM 603 O O . GLY A 1 94 ? -15.445 2.405 4.870 1.00 93.19 94 GLY A O 1
ATOM 604 N N . GLY A 1 95 ? -15.560 3.914 3.198 1.00 95.06 95 GLY A N 1
ATOM 605 C CA . GLY A 1 95 ? -16.134 4.999 3.993 1.00 95.06 95 GLY A CA 1
ATOM 606 C C . GLY A 1 95 ? -15.506 6.347 3.663 1.00 95.06 95 GLY A C 1
ATOM 607 O O . GLY A 1 95 ? -14.696 6.447 2.733 1.00 95.06 95 GLY A O 1
ATOM 608 N N . ASP A 1 96 ? -15.918 7.360 4.413 1.00 96.31 96 ASP A N 1
ATOM 609 C CA . ASP A 1 96 ? -15.334 8.698 4.435 1.00 96.31 96 ASP A CA 1
ATOM 610 C C . ASP A 1 96 ? -15.006 9.001 5.903 1.00 96.31 96 ASP A C 1
ATOM 612 O O . ASP A 1 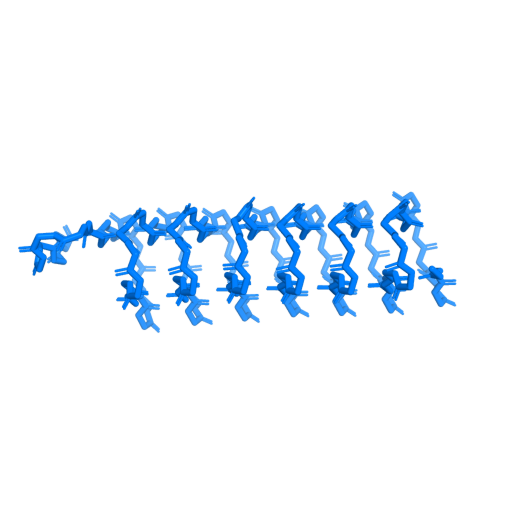96 ? -15.923 8.995 6.717 1.00 96.31 96 ASP A O 1
ATOM 616 N N . GLU A 1 97 ? -13.725 9.180 6.237 1.00 95.81 97 GLU A N 1
ATOM 617 C CA . GLU A 1 97 ? -13.246 9.481 7.603 1.00 95.81 97 GLU A CA 1
ATOM 618 C C . GLU A 1 97 ? -13.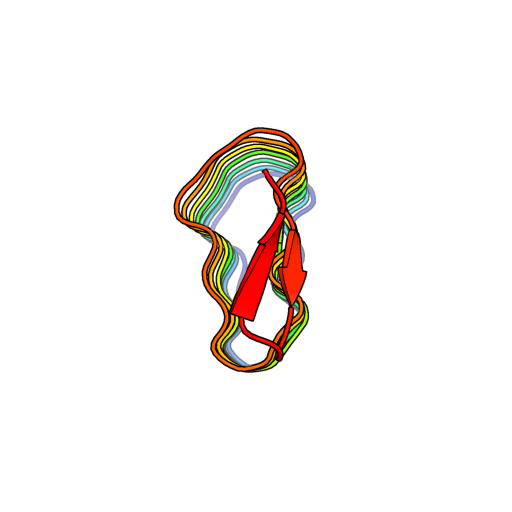381 8.343 8.649 1.00 95.81 97 GLU A C 1
ATOM 620 O O . GLU A 1 97 ? -13.448 8.586 9.852 1.00 95.81 97 GLU A O 1
ATOM 625 N N . VAL A 1 98 ? -13.345 7.072 8.230 1.00 94.94 98 VAL A N 1
ATOM 626 C CA . VAL A 1 98 ? -13.402 5.921 9.157 1.00 94.94 98 VAL A CA 1
ATOM 627 C C . VAL A 1 98 ? -12.035 5.639 9.777 1.00 94.94 98 VAL A C 1
ATOM 629 O O . VAL A 1 98 ? -11.036 5.497 9.066 1.00 94.94 98 VAL A O 1
ATOM 632 N N . VAL A 1 99 ? -11.994 5.437 11.097 1.00 94.75 99 VAL A N 1
ATOM 633 C CA . VAL A 1 99 ? -10.782 5.019 11.824 1.00 94.75 99 VAL A CA 1
ATOM 634 C C . VAL A 1 99 ? -10.984 3.637 12.446 1.00 94.75 99 VAL A C 1
ATOM 636 O O . VAL A 1 99 ? -11.929 3.438 13.204 1.00 94.75 99 VAL A O 1
ATOM 639 N N . ALA A 1 100 ? -10.082 2.698 12.145 1.00 91.69 100 ALA A N 1
ATOM 640 C CA . ALA A 1 100 ? -10.019 1.363 12.740 1.00 91.69 100 ALA A CA 1
ATOM 641 C C . ALA A 1 100 ? -8.733 1.193 13.570 1.00 91.69 100 ALA A C 1
ATOM 643 O O . ALA A 1 100 ? -7.628 1.136 13.021 1.00 91.69 100 ALA A O 1
ATOM 644 N N . GLY A 1 101 ? -8.876 1.114 14.895 1.00 88.62 101 GLY A N 1
ATOM 645 C CA . GLY A 1 101 ? -7.776 0.890 15.846 1.00 88.62 101 GLY A CA 1
ATOM 646 C C . GLY A 1 101 ? -7.543 -0.586 16.198 1.00 88.62 101 GLY A C 1
ATOM 647 O O . GLY A 1 101 ? -8.247 -1.471 15.714 1.00 88.62 101 GLY A O 1
ATOM 648 N N . ALA A 1 102 ? -6.560 -0.862 17.067 1.00 71.06 102 ALA A N 1
ATOM 649 C CA . ALA A 1 102 ? -6.251 -2.220 17.550 1.00 71.06 102 ALA A CA 1
ATOM 650 C C . ALA A 1 102 ? -7.366 -2.810 18.443 1.00 71.06 102 ALA A C 1
ATOM 652 O O . ALA A 1 102 ? -7.385 -4.009 18.718 1.00 71.06 102 ALA A O 1
ATOM 653 N N . ASP A 1 103 ? -8.322 -1.970 18.843 1.00 61.66 103 ASP A N 1
ATOM 654 C CA . ASP A 1 103 ? -9.255 -2.233 19.936 1.00 61.66 103 ASP A CA 1
ATOM 655 C C . ASP A 1 103 ? -10.677 -2.553 19.429 1.00 61.66 103 ASP A C 1
ATOM 657 O O . ASP A 1 103 ? -11.614 -2.646 20.215 1.00 61.66 103 ASP A O 1
ATOM 661 N N . GLY A 1 104 ? -10.863 -2.741 18.115 1.00 54.50 104 GLY A N 1
ATOM 662 C CA . GLY A 1 104 ? -12.163 -3.084 17.518 1.00 54.50 104 GLY A CA 1
ATOM 663 C C . GLY A 1 104 ? -13.112 -1.901 17.292 1.00 54.50 104 GLY A C 1
ATOM 664 O O . GLY A 1 104 ? -14.229 -2.100 16.821 1.00 54.50 104 GLY A O 1
ATOM 665 N N . GLU A 1 105 ? -12.673 -0.675 17.567 1.00 50.69 105 GLU A N 1
ATOM 666 C CA . GLU A 1 105 ? -13.443 0.530 17.266 1.00 50.69 105 GLU A CA 1
ATOM 667 C C . GLU A 1 105 ? -13.282 0.871 15.780 1.00 50.69 105 GLU A C 1
ATOM 669 O O . GLU A 1 105 ? -12.292 1.480 15.377 1.00 50.69 105 GLU A O 1
ATOM 674 N N . THR A 1 106 ? -14.234 0.439 14.951 1.00 55.50 106 THR A N 1
ATOM 675 C CA . THR A 1 106 ? -14.509 1.105 13.673 1.00 55.50 106 THR A CA 1
ATOM 676 C C . THR A 1 106 ? -15.431 2.280 13.982 1.00 55.50 106 THR A C 1
ATOM 678 O O . THR A 1 106 ? -16.646 2.092 14.089 1.00 55.50 106 THR A O 1
ATOM 681 N N . ALA A 1 107 ? -14.871 3.469 14.199 1.00 49.81 107 ALA A N 1
ATOM 682 C CA . ALA A 1 107 ? -15.684 4.673 14.352 1.00 49.81 107 ALA A CA 1
ATOM 683 C C . ALA A 1 107 ? -16.181 5.116 12.958 1.00 49.81 107 ALA A C 1
ATOM 685 O O . ALA A 1 107 ? -15.342 5.230 12.059 1.00 49.81 107 ALA A O 1
ATOM 686 N N . PRO A 1 108 ? -17.505 5.276 12.754 1.00 47.31 108 PRO A N 1
ATOM 687 C CA . PRO A 1 108 ? -18.083 5.724 11.489 1.00 47.31 108 PRO A CA 1
ATOM 688 C C . PRO A 1 108 ? -17.880 7.217 11.234 1.00 47.31 108 PRO A C 1
ATOM 690 O O . PRO A 1 108 ? -17.715 7.974 12.221 1.00 47.31 108 PRO A O 1
#

Secondary structure (DSSP, 8-state):
-B-SSBS-EE-STT-EE-SSBS-EE-STT-EE-SSBS-EE-STT-EE-SSBS-EE-STT-EE-SSBS-EE-STT-EE-S-BS-EE-STT-EE-S-BS-EE-TTS-EE-

Radius of gyration: 12.55 Å; chains: 1; bounding box: 33×18×36 Å